Protein AF-A0A349JUH0-F1 (afdb_monomer_lite)

Secondary structure (DSSP, 8-state):
--HHHHHHHHHTT--HHHHHHHHHHH-EEEGGGGSSTTSTTGGGGGGSPEEEETTEEEEES-SSGGG------S-SS-S----------STTS------PPP-

pLDDT: mean 90.21, std 6.79, range [68.31, 98.06]

Radius of gyration: 16.56 Å; chains: 1; bounding box: 32×37×44 Å

Structure (mmCIF, N/CA/C/O backbone):
data_AF-A0A349JUH0-F1
#
_entry.id   AF-A0A349JUH0-F1
#
loop_
_atom_site.group_PDB
_atom_site.id
_atom_site.type_symbol
_atom_site.label_atom_id
_atom_site.label_alt_id
_atom_site.label_comp_id
_atom_site.label_asym_id
_atom_site.label_entity_id
_atom_site.label_seq_id
_atom_site.pdbx_PDB_ins_code
_atom_site.Cartn_x
_atom_site.Cartn_y
_atom_site.Cartn_z
_atom_site.occupancy
_atom_site.B_iso_or_equiv
_atom_site.auth_seq_id
_atom_site.auth_comp_id
_atom_site.auth_asym_id
_atom_site.auth_atom_id
_atom_site.pdbx_PDB_model_num
ATOM 1 N N . LEU A 1 1 ? -9.917 0.690 6.654 1.00 92.44 1 LEU A N 1
ATOM 2 C CA . LEU A 1 1 ? -9.899 -0.596 7.385 1.00 92.44 1 LEU A CA 1
ATOM 3 C C . LEU A 1 1 ? -10.973 -0.546 8.466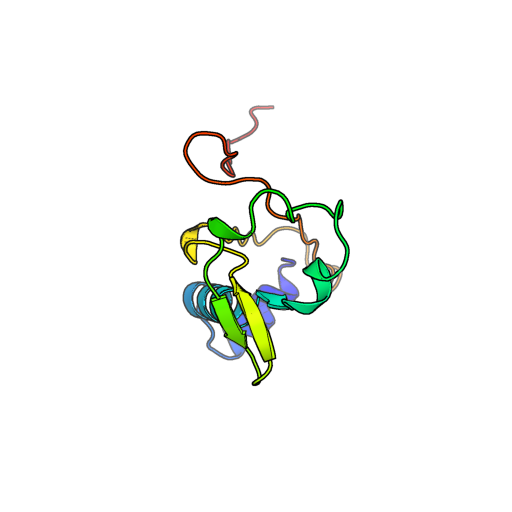 1.00 92.44 1 LEU A C 1
ATOM 5 O O . LEU A 1 1 ? -11.026 0.450 9.181 1.00 92.44 1 LEU A O 1
ATOM 9 N N . CYS A 1 2 ? -11.834 -1.557 8.578 1.00 94.69 2 CYS A N 1
ATOM 10 C CA . CYS A 1 2 ? -12.782 -1.622 9.694 1.00 94.69 2 CYS A CA 1
ATOM 11 C C . CYS A 1 2 ? -12.077 -1.953 11.023 1.00 94.69 2 CYS A C 1
ATOM 13 O O . CYS A 1 2 ? -10.991 -2.547 11.007 1.00 94.69 2 CYS A O 1
ATOM 15 N N . PRO A 1 3 ? -12.692 -1.614 12.174 1.00 95.81 3 PRO A N 1
ATOM 16 C CA . PRO A 1 3 ? -12.126 -1.909 13.490 1.00 95.81 3 PRO A CA 1
ATOM 17 C C . PRO A 1 3 ? -11.855 -3.401 13.723 1.00 95.81 3 PRO A C 1
ATOM 19 O O . PRO A 1 3 ? -10.861 -3.752 14.345 1.00 95.81 3 PRO A O 1
ATOM 22 N N . GLU A 1 4 ? -12.685 -4.290 13.181 1.00 95.50 4 GLU A N 1
ATOM 23 C CA . GLU A 1 4 ? -12.555 -5.740 13.388 1.00 95.50 4 GLU A CA 1
ATOM 24 C C . GLU A 1 4 ? -11.322 -6.343 12.702 1.00 95.50 4 GLU A C 1
ATOM 26 O O . GLU A 1 4 ? -10.659 -7.207 13.278 1.00 95.50 4 GLU A O 1
ATOM 31 N N . HIS A 1 5 ? -10.967 -5.880 11.497 1.00 94.56 5 HIS A N 1
ATOM 32 C CA . HIS A 1 5 ? -9.709 -6.276 10.852 1.00 94.56 5 HIS A CA 1
ATOM 33 C C . HIS A 1 5 ? -8.498 -5.739 11.614 1.00 94.56 5 HIS A C 1
ATOM 35 O O . HIS A 1 5 ? -7.530 -6.468 11.805 1.00 94.56 5 HIS A O 1
ATOM 41 N N . ALA A 1 6 ? -8.566 -4.489 12.087 1.00 95.25 6 ALA A N 1
ATOM 42 C CA . ALA A 1 6 ? -7.499 -3.904 12.896 1.00 95.25 6 ALA A CA 1
ATOM 43 C C . ALA A 1 6 ? -7.284 -4.692 14.198 1.00 95.25 6 ALA A C 1
ATOM 45 O O . ALA A 1 6 ? -6.147 -4.987 14.554 1.00 95.25 6 ALA A O 1
ATOM 46 N N . ALA A 1 7 ? -8.374 -5.072 14.870 1.00 94.56 7 ALA A N 1
ATOM 47 C CA . ALA A 1 7 ? -8.329 -5.888 16.076 1.00 94.56 7 ALA A CA 1
ATOM 48 C C . ALA A 1 7 ? -7.742 -7.276 15.799 1.00 94.56 7 ALA A C 1
ATOM 50 O O . ALA A 1 7 ? -6.869 -7.702 16.541 1.00 94.56 7 ALA A O 1
ATOM 51 N N . THR A 1 8 ? -8.156 -7.935 14.709 1.00 95.31 8 THR A N 1
ATOM 52 C CA . THR A 1 8 ? -7.615 -9.250 14.313 1.00 95.31 8 THR A CA 1
ATOM 53 C C . THR A 1 8 ? -6.094 -9.180 14.139 1.00 95.31 8 THR A C 1
ATOM 55 O O . THR A 1 8 ? -5.369 -9.910 14.804 1.00 95.31 8 THR A O 1
ATOM 58 N N . LEU A 1 9 ? -5.603 -8.234 13.329 1.00 95.94 9 LEU A N 1
ATOM 59 C CA . LEU A 1 9 ? -4.166 -8.054 13.087 1.00 95.94 9 LEU A CA 1
ATOM 60 C C . LEU A 1 9 ? -3.400 -7.728 14.375 1.00 95.94 9 LEU A C 1
ATOM 62 O O . LEU A 1 9 ? -2.337 -8.286 14.627 1.00 95.94 9 LEU A O 1
ATOM 66 N N . SER A 1 10 ? -3.954 -6.853 15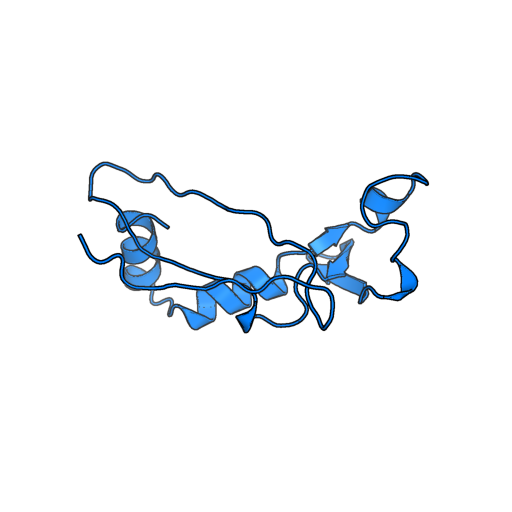.217 1.00 96.69 10 SER A N 1
ATOM 67 C CA . SER A 1 10 ? -3.326 -6.498 16.490 1.00 96.69 10 SER A CA 1
ATOM 68 C C . SER A 1 10 ? -3.296 -7.666 17.479 1.00 96.69 10 SER A C 1
ATOM 70 O O . SER A 1 10 ? -2.334 -7.774 18.234 1.00 96.69 10 SER A O 1
ATOM 72 N N . SER A 1 11 ? -4.329 -8.516 17.511 1.00 97.56 11 SER A N 1
ATOM 73 C CA . SER A 1 11 ? -4.370 -9.715 18.358 1.00 97.56 11 SER A CA 1
ATOM 74 C C . SER A 1 11 ? -3.334 -10.754 17.939 1.00 97.56 11 SER A C 1
ATOM 76 O O . SER A 1 11 ? -2.786 -11.431 18.803 1.00 97.56 11 SER A O 1
ATOM 78 N N . ASP A 1 12 ? -3.014 -10.808 16.647 1.00 97.94 12 ASP A N 1
ATOM 79 C CA . ASP A 1 12 ? -1.957 -11.661 16.097 1.00 97.94 12 ASP A CA 1
ATOM 80 C C . ASP A 1 12 ? -0.552 -11.032 16.225 1.00 97.94 12 ASP A C 1
ATOM 82 O O . ASP A 1 12 ? 0.438 -11.618 15.796 1.00 97.94 12 ASP A O 1
ATOM 86 N N . GLY A 1 13 ? -0.443 -9.854 16.853 1.00 98.06 13 GLY A N 1
ATOM 87 C CA . GLY A 1 13 ? 0.828 -9.206 17.182 1.00 98.06 13 GLY A CA 1
ATOM 88 C C . GLY A 1 13 ? 1.382 -8.260 16.115 1.00 98.06 13 GLY A C 1
ATOM 89 O O . GLY A 1 13 ? 2.485 -7.750 16.295 1.00 98.06 13 GLY A O 1
ATOM 90 N N . PHE A 1 14 ? 0.637 -7.981 15.042 1.00 98.06 14 PHE A N 1
ATOM 91 C CA . PHE A 1 14 ? 1.089 -7.068 13.993 1.00 98.06 14 PHE A CA 1
ATOM 92 C C . PHE A 1 14 ? 0.932 -5.603 14.401 1.00 98.06 14 PHE A C 1
ATOM 94 O O . PHE A 1 14 ? -0.158 -5.130 14.747 1.00 98.06 14 PHE A O 1
ATOM 101 N N . ALA A 1 15 ? 2.019 -4.849 14.273 1.00 97.06 15 ALA A N 1
ATOM 102 C CA . ALA A 1 15 ? 1.992 -3.401 14.299 1.00 97.06 15 ALA A CA 1
ATOM 103 C C . ALA A 1 15 ? 1.504 -2.834 12.956 1.00 97.06 15 ALA A C 1
ATOM 105 O O . ALA A 1 15 ? 1.510 -3.471 11.902 1.00 97.06 15 ALA A O 1
ATOM 106 N N . LYS A 1 16 ? 1.102 -1.560 12.974 1.00 96.06 16 LYS A N 1
ATOM 107 C CA . LYS A 1 16 ? 0.681 -0.850 11.757 1.00 96.06 16 LYS A CA 1
ATOM 108 C C . LYS A 1 16 ? 1.818 -0.702 10.733 1.00 96.06 16 LYS A C 1
ATOM 110 O O . LYS A 1 16 ? 1.528 -0.560 9.548 1.00 96.06 16 LYS A O 1
ATOM 115 N N . SER A 1 17 ? 3.074 -0.654 11.185 1.00 97.12 17 SER A N 1
ATOM 116 C CA . SER A 1 17 ? 4.262 -0.707 10.318 1.00 97.12 17 SER A CA 1
ATOM 117 C C . SER A 1 17 ? 4.302 -2.016 9.549 1.00 97.12 17 SER A C 1
ATOM 119 O O . SER A 1 17 ? 4.312 -1.974 8.332 1.00 97.12 17 SER A O 1
ATOM 121 N N . ASP A 1 18 ? 4.153 -3.143 10.236 1.00 97.94 18 ASP A N 1
ATOM 122 C CA . ASP A 1 18 ? 4.287 -4.475 9.641 1.00 97.94 18 ASP A CA 1
ATOM 123 C C . ASP A 1 18 ? 3.257 -4.692 8.530 1.00 97.94 18 ASP A C 1
ATOM 125 O O . ASP A 1 18 ? 3.579 -5.164 7.446 1.00 97.94 18 ASP A O 1
ATOM 129 N N . VAL A 1 19 ? 2.013 -4.257 8.759 1.00 97.00 19 VAL A N 1
ATOM 130 C CA . VAL A 1 19 ? 0.951 -4.304 7.739 1.00 97.00 19 VAL A CA 1
ATOM 131 C C . VAL A 1 19 ? 1.300 -3.433 6.529 1.00 97.00 19 VAL A C 1
ATOM 133 O O . VAL A 1 19 ? 1.019 -3.803 5.393 1.00 97.00 19 VAL A O 1
ATOM 136 N N . ARG A 1 20 ? 1.880 -2.252 6.758 1.00 97.12 20 ARG A N 1
ATOM 137 C CA . ARG A 1 20 ? 2.276 -1.335 5.684 1.00 97.12 20 ARG A CA 1
ATOM 138 C C . ARG A 1 20 ? 3.441 -1.895 4.879 1.00 97.12 20 ARG A C 1
ATOM 140 O O . ARG A 1 20 ? 3.386 -1.834 3.656 1.00 97.12 20 ARG A O 1
ATOM 147 N N . ASP A 1 21 ? 4.444 -2.427 5.558 1.00 97.69 21 ASP A N 1
ATOM 148 C CA . ASP A 1 21 ? 5.644 -2.979 4.941 1.00 97.69 21 ASP A CA 1
ATOM 149 C C . ASP A 1 21 ? 5.275 -4.227 4.135 1.00 97.69 21 ASP A C 1
ATOM 151 O O . ASP A 1 21 ? 5.606 -4.309 2.957 1.00 97.69 21 ASP A O 1
ATOM 155 N N . PHE A 1 22 ? 4.419 -5.095 4.687 1.00 97.44 22 PHE A N 1
ATOM 156 C CA . PHE A 1 22 ? 3.849 -6.222 3.954 1.00 97.44 22 PHE A CA 1
ATOM 157 C C . PHE A 1 22 ? 3.129 -5.777 2.673 1.00 97.44 22 PHE A C 1
ATOM 159 O O . PHE A 1 22 ? 3.370 -6.331 1.602 1.00 97.44 22 PHE A O 1
ATOM 166 N N . LEU A 1 23 ? 2.261 -4.761 2.745 1.00 96.12 23 LEU A N 1
ATOM 167 C CA . LEU A 1 23 ? 1.580 -4.238 1.555 1.00 96.12 23 LEU A CA 1
ATOM 168 C C . LEU A 1 23 ? 2.567 -3.649 0.540 1.00 96.12 23 LEU A C 1
ATOM 170 O O . LEU A 1 23 ? 2.371 -3.835 -0.657 1.00 96.12 23 LEU A O 1
ATOM 174 N N . PHE A 1 24 ? 3.603 -2.944 0.989 1.00 96.31 24 PHE A N 1
ATOM 175 C CA . PHE A 1 24 ? 4.625 -2.372 0.114 1.00 96.31 24 PHE A CA 1
ATOM 176 C C . PHE A 1 24 ? 5.429 -3.455 -0.615 1.00 96.31 24 PHE A C 1
ATOM 178 O O . PHE A 1 24 ? 5.604 -3.374 -1.829 1.00 96.31 24 PHE A O 1
ATOM 185 N N . GLU A 1 25 ? 5.867 -4.482 0.111 1.00 97.00 25 GLU A N 1
ATOM 186 C CA . GLU A 1 25 ? 6.673 -5.585 -0.418 1.00 97.00 25 GLU A CA 1
ATOM 187 C C . GLU A 1 25 ? 5.885 -6.488 -1.372 1.00 97.00 25 GLU A C 1
ATOM 189 O O . GLU A 1 25 ? 6.447 -6.999 -2.337 1.00 97.00 25 GLU A O 1
ATOM 194 N N . ASN A 1 26 ? 4.580 -6.654 -1.135 1.00 96.94 26 ASN A N 1
ATOM 195 C CA . ASN A 1 26 ? 3.746 -7.623 -1.853 1.00 96.94 26 ASN A CA 1
ATOM 196 C C . ASN A 1 26 ? 2.773 -6.984 -2.861 1.00 96.94 26 ASN A C 1
ATOM 198 O O . ASN A 1 26 ? 1.957 -7.685 -3.457 1.00 96.94 26 ASN A O 1
ATOM 202 N N . THR A 1 27 ? 2.827 -5.663 -3.076 1.00 95.06 27 THR A N 1
ATOM 203 C CA . THR A 1 27 ? 1.980 -4.983 -4.072 1.00 95.06 27 THR A CA 1
ATOM 204 C C . THR A 1 27 ? 2.804 -4.463 -5.245 1.00 95.06 27 THR A C 1
ATOM 206 O O . THR A 1 27 ? 3.555 -3.492 -5.132 1.00 95.06 27 THR A O 1
ATOM 209 N N . GLY A 1 28 ? 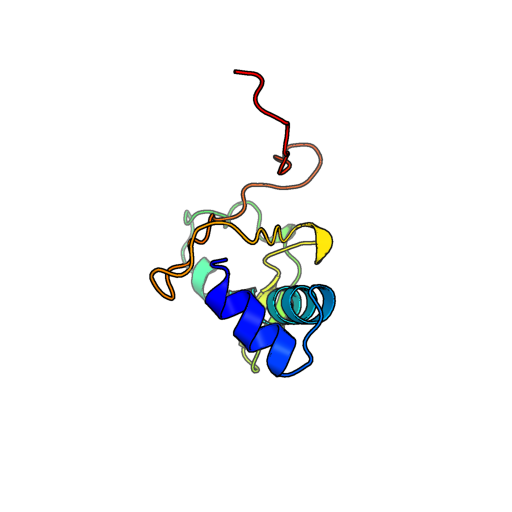2.569 -5.036 -6.421 1.00 93.94 28 GLY A N 1
ATOM 210 C CA . GLY A 1 28 ? 3.116 -4.564 -7.690 1.00 93.94 28 GLY A CA 1
ATOM 211 C C . GLY A 1 28 ? 2.109 -4.706 -8.822 1.00 93.94 28 GLY A C 1
ATOM 212 O O . GLY A 1 28 ? 1.029 -5.272 -8.650 1.00 93.94 28 GLY A O 1
ATOM 213 N N . VAL A 1 29 ? 2.467 -4.193 -9.997 1.00 92.81 29 VAL A N 1
ATOM 214 C CA . VAL A 1 29 ? 1.722 -4.445 -11.236 1.00 92.81 29 VAL A CA 1
ATOM 215 C C . VAL A 1 29 ? 2.588 -5.327 -12.138 1.00 92.81 29 VAL A C 1
ATOM 217 O O . VAL A 1 29 ? 3.690 -4.896 -12.472 1.00 92.81 29 VAL A O 1
ATOM 220 N N . PRO A 1 30 ? 2.149 -6.540 -12.523 1.00 94.25 30 PRO A N 1
ATOM 221 C CA . PRO A 1 30 ? 2.952 -7.437 -13.355 1.00 94.25 30 PRO A CA 1
ATOM 222 C C . PRO A 1 30 ? 3.392 -6.767 -14.657 1.00 94.25 30 PRO A C 1
ATOM 224 O O . PRO A 1 30 ? 2.582 -6.067 -15.273 1.00 94.25 30 PRO A O 1
ATOM 227 N N . LEU A 1 31 ? 4.620 -7.021 -15.128 1.00 93.94 31 LEU A N 1
ATOM 228 C CA . LEU A 1 31 ? 5.110 -6.395 -16.371 1.00 93.94 31 LEU A CA 1
ATOM 229 C C . LEU A 1 31 ? 4.207 -6.705 -17.571 1.00 93.94 31 LEU A C 1
ATOM 231 O O . LEU A 1 31 ? 3.911 -5.818 -18.365 1.00 93.94 31 LEU A O 1
ATOM 235 N N . ARG A 1 32 ? 3.649 -7.920 -17.621 1.00 92.00 32 ARG A N 1
ATOM 236 C CA . ARG A 1 32 ? 2.690 -8.346 -18.655 1.00 92.00 32 ARG A CA 1
ATOM 237 C C . ARG A 1 32 ? 1.420 -7.490 -18.745 1.00 92.00 32 ARG A C 1
ATOM 239 O O . ARG A 1 32 ? 0.745 -7.477 -19.770 1.00 92.00 32 ARG A O 1
ATOM 246 N N . ALA A 1 33 ? 1.058 -6.763 -17.682 1.00 90.19 33 ALA A N 1
ATOM 247 C CA . ALA A 1 33 ? -0.070 -5.826 -17.722 1.00 90.19 33 ALA A CA 1
ATOM 248 C C . ALA A 1 33 ? 0.195 -4.634 -18.660 1.00 90.19 33 ALA A C 1
ATOM 250 O O . ALA A 1 33 ? -0.738 -3.945 -19.074 1.00 90.19 33 ALA A O 1
ATOM 251 N N . PHE A 1 34 ? 1.462 -4.417 -19.013 1.00 89.50 34 PHE A N 1
ATOM 252 C CA . PHE A 1 34 ? 1.916 -3.368 -19.905 1.00 89.50 34 PHE A CA 1
ATOM 253 C C . PHE A 1 34 ? 2.225 -3.883 -21.314 1.00 89.50 34 PHE A C 1
ATOM 255 O O . PHE A 1 34 ? 2.649 -3.082 -22.129 1.00 89.50 34 PHE A O 1
ATOM 262 N N . ASP A 1 35 ? 1.984 -5.151 -21.661 1.00 87.88 35 ASP A N 1
ATOM 263 C CA . ASP A 1 35 ? 2.344 -5.692 -22.989 1.00 87.88 35 ASP A CA 1
ATOM 264 C C . ASP A 1 35 ? 1.605 -5.015 -24.160 1.00 87.88 35 ASP A C 1
ATOM 266 O O . ASP A 1 35 ? 2.050 -5.072 -25.306 1.00 87.88 35 ASP A O 1
ATOM 270 N N . HIS A 1 36 ? 0.472 -4.366 -23.886 1.00 83.50 36 HIS A N 1
ATOM 271 C CA . HIS A 1 36 ? -0.325 -3.668 -24.889 1.00 83.50 36 HIS A CA 1
ATOM 272 C C . HIS A 1 36 ? -0.059 -2.164 -24.829 1.00 83.50 36 HIS A C 1
ATOM 274 O O . HIS A 1 36 ? -0.276 -1.525 -23.801 1.00 83.50 36 HIS A O 1
ATOM 280 N N . GLU A 1 37 ? 0.379 -1.590 -25.948 1.00 74.00 37 GLU A N 1
ATOM 281 C CA . GLU A 1 37 ? 0.559 -0.144 -26.080 1.00 74.00 37 GLU A CA 1
ATOM 282 C C . GLU A 1 37 ? -0.767 0.611 -25.901 1.00 74.00 37 GLU A C 1
ATOM 284 O O . GLU A 1 37 ? -1.813 0.200 -26.409 1.00 74.00 37 GLU A O 1
ATOM 289 N N . GLY A 1 38 ? -0.713 1.741 -25.190 1.00 74.81 38 GLY A N 1
ATOM 290 C CA . GLY A 1 38 ? -1.867 2.610 -24.946 1.00 74.81 38 GLY A CA 1
ATOM 291 C C . GLY A 1 38 ? -2.706 2.252 -23.715 1.00 74.81 38 GLY A C 1
ATOM 292 O O . GLY A 1 38 ? -3.754 2.868 -23.514 1.00 74.81 38 GLY A O 1
ATOM 293 N N . THR A 1 39 ? -2.276 1.295 -22.884 1.00 78.19 39 THR A N 1
ATOM 294 C CA . THR A 1 39 ? -2.872 1.089 -21.556 1.00 78.19 39 THR A CA 1
ATOM 295 C C . THR A 1 39 ? -2.374 2.142 -20.560 1.00 78.19 39 THR A C 1
ATOM 297 O O . THR A 1 39 ? -1.328 2.766 -20.733 1.00 78.19 39 THR A O 1
ATOM 300 N N . GLU A 1 40 ? -3.160 2.403 -19.517 1.00 76.81 40 GLU A N 1
ATOM 301 C CA . GLU A 1 40 ? -2.822 3.416 -18.517 1.00 76.81 40 GLU A CA 1
ATOM 302 C C . GLU A 1 40 ? -1.466 3.117 -17.854 1.00 76.81 40 GLU A C 1
ATOM 304 O O . GLU A 1 40 ? -1.261 2.051 -17.277 1.00 76.81 40 GLU A O 1
ATOM 309 N N . GLY A 1 41 ? -0.538 4.073 -17.933 1.00 80.62 41 GLY A N 1
ATOM 310 C CA . GLY A 1 41 ? 0.793 3.976 -17.331 1.00 80.62 41 GLY A CA 1
ATOM 311 C C . GLY A 1 41 ? 1.889 3.507 -18.293 1.00 80.62 41 GLY A C 1
ATOM 312 O O . GLY A 1 41 ? 3.065 3.657 -17.968 1.00 80.62 41 GLY A O 1
ATOM 313 N N . THR A 1 42 ? 1.567 3.014 -19.499 1.00 86.12 42 THR A N 1
ATOM 314 C CA . THR A 1 42 ? 2.601 2.587 -20.467 1.00 86.12 42 THR A CA 1
ATOM 315 C C . THR A 1 42 ? 3.509 3.729 -20.913 1.00 86.12 42 THR A C 1
ATOM 317 O O . THR A 1 42 ? 4.679 3.513 -21.206 1.00 86.12 42 THR A O 1
ATOM 320 N N . GLN A 1 43 ? 3.002 4.962 -20.902 1.00 84.88 43 GLN A N 1
ATOM 321 C CA . GLN A 1 43 ? 3.748 6.174 -21.235 1.00 84.88 43 GLN A CA 1
ATOM 322 C C . GLN A 1 43 ? 4.876 6.512 -20.247 1.00 84.88 43 GLN A C 1
ATOM 324 O O . GLN A 1 43 ? 5.700 7.371 -20.539 1.00 84.88 43 GLN A O 1
ATOM 329 N N . ALA A 1 44 ? 4.890 5.881 -19.070 1.00 84.44 44 ALA A N 1
ATOM 330 C CA . ALA A 1 44 ? 5.835 6.170 -17.996 1.00 84.44 44 ALA A CA 1
ATOM 331 C C . ALA A 1 44 ? 6.644 4.933 -17.563 1.00 84.44 44 ALA A C 1
ATOM 333 O O . ALA A 1 44 ? 7.236 4.957 -16.484 1.00 84.44 44 ALA A O 1
ATOM 334 N N . ARG A 1 45 ? 6.702 3.874 -18.392 1.00 86.06 45 ARG A N 1
ATOM 335 C CA . ARG A 1 45 ? 7.431 2.623 -18.082 1.00 86.06 45 ARG A CA 1
ATOM 336 C C . ARG A 1 45 ? 8.868 2.868 -17.630 1.00 86.06 45 ARG A C 1
ATOM 338 O O . ARG A 1 45 ? 9.279 2.318 -16.617 1.00 86.06 45 ARG A O 1
ATOM 345 N N . ASP A 1 46 ? 9.583 3.761 -18.312 1.00 87.00 46 ASP A N 1
ATOM 346 C CA . ASP A 1 46 ? 10.987 4.081 -18.012 1.00 87.00 46 ASP A CA 1
ATOM 347 C C . ASP A 1 46 ? 11.192 4.721 -16.625 1.00 87.00 46 ASP A C 1
ATOM 349 O O . ASP A 1 46 ? 12.315 4.806 -16.133 1.00 87.00 46 ASP A O 1
ATOM 353 N N . SER A 1 47 ? 10.115 5.195 -15.989 1.00 86.25 47 SER A N 1
ATOM 354 C CA . SER A 1 47 ? 10.150 5.779 -14.644 1.00 86.25 47 SER A CA 1
ATOM 355 C C . SER A 1 47 ? 9.867 4.773 -13.527 1.00 86.25 47 SER A C 1
ATOM 357 O O . SER A 1 47 ? 10.000 5.118 -12.350 1.00 86.25 47 SER A O 1
ATOM 359 N N . TYR A 1 48 ? 9.447 3.553 -13.870 1.00 90.38 48 TYR A N 1
ATOM 360 C CA . TYR A 1 48 ? 9.063 2.539 -12.900 1.00 90.38 48 TYR A CA 1
ATOM 361 C C . TYR A 1 48 ? 10.249 1.670 -12.495 1.00 90.38 48 TYR A C 1
ATOM 363 O O . TYR A 1 48 ? 11.111 1.322 -13.295 1.00 90.38 48 TYR A O 1
ATOM 371 N N . GLU A 1 49 ? 10.271 1.297 -11.221 1.00 93.69 49 GLU A N 1
ATOM 372 C CA . GLU A 1 49 ? 11.238 0.344 -10.691 1.00 93.69 49 GLU A CA 1
ATOM 373 C C . GLU A 1 49 ? 10.701 -1.077 -10.873 1.00 93.69 49 GLU A C 1
ATOM 375 O O . GLU A 1 49 ? 9.578 -1.373 -10.459 1.00 93.69 49 GLU A O 1
ATOM 380 N N . GLU A 1 50 ? 11.502 -1.956 -11.469 1.00 95.81 50 GLU A N 1
ATOM 381 C CA . GLU A 1 50 ? 11.195 -3.383 -11.543 1.00 95.81 50 GLU A CA 1
ATOM 382 C C . GLU A 1 50 ? 11.556 -4.090 -10.234 1.00 95.81 50 GLU A C 1
ATOM 384 O O . GLU A 1 50 ? 12.633 -3.900 -9.668 1.00 95.81 50 GLU A O 1
ATOM 389 N N . VAL A 1 51 ? 10.646 -4.934 -9.758 1.00 97.12 51 VAL A N 1
ATOM 390 C CA . VAL A 1 51 ? 10.784 -5.740 -8.545 1.00 97.12 51 VAL A CA 1
ATOM 391 C C . VAL A 1 51 ? 10.302 -7.161 -8.802 1.00 97.12 51 VAL A C 1
ATOM 393 O O . VAL A 1 51 ? 9.488 -7.408 -9.691 1.00 97.12 51 VAL A O 1
ATOM 396 N N . LEU A 1 52 ? 10.786 -8.106 -8.001 1.00 97.62 52 LEU A N 1
ATOM 397 C CA . LEU A 1 52 ? 10.318 -9.487 -8.028 1.00 97.62 52 LEU A CA 1
ATOM 398 C C . LEU A 1 52 ? 9.351 -9.708 -6.863 1.00 97.62 52 LEU A C 1
ATOM 400 O O . LEU A 1 52 ? 9.746 -9.544 -5.711 1.00 97.62 52 LEU A O 1
ATOM 404 N N . ILE A 1 53 ? 8.110 -10.088 -7.162 1.00 97.06 53 ILE A N 1
ATOM 405 C CA . ILE A 1 53 ? 7.088 -10.435 -6.163 1.00 97.06 53 ILE A CA 1
ATOM 406 C C . ILE A 1 53 ? 6.595 -11.835 -6.506 1.00 97.06 53 ILE A C 1
ATOM 408 O O . ILE A 1 53 ? 6.216 -12.089 -7.648 1.00 97.06 53 ILE A O 1
ATOM 412 N N . ASP A 1 54 ? 6.688 -12.760 -5.549 1.00 95.19 54 ASP A N 1
ATOM 413 C CA . ASP A 1 54 ? 6.323 -14.174 -5.720 1.00 95.19 54 ASP A CA 1
ATOM 414 C C . ASP A 1 54 ? 6.938 -14.851 -6.965 1.00 95.19 54 ASP A C 1
ATOM 416 O O . ASP A 1 54 ? 6.361 -15.753 -7.569 1.00 95.19 54 ASP A O 1
ATOM 420 N N . GLY A 1 55 ? 8.143 -14.424 -7.358 1.00 95.88 55 GLY A N 1
ATOM 421 C CA . GLY A 1 55 ? 8.862 -14.969 -8.514 1.00 95.88 55 GLY A CA 1
ATOM 422 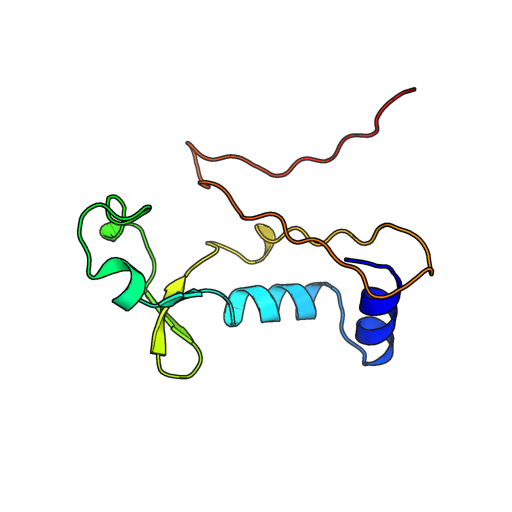C C . GLY A 1 55 ? 8.407 -14.443 -9.882 1.00 95.88 55 GLY A C 1
ATOM 423 O O . GLY A 1 55 ? 8.968 -14.864 -10.892 1.00 95.88 55 GLY A O 1
ATOM 424 N N . GLU A 1 56 ? 7.452 -13.510 -9.9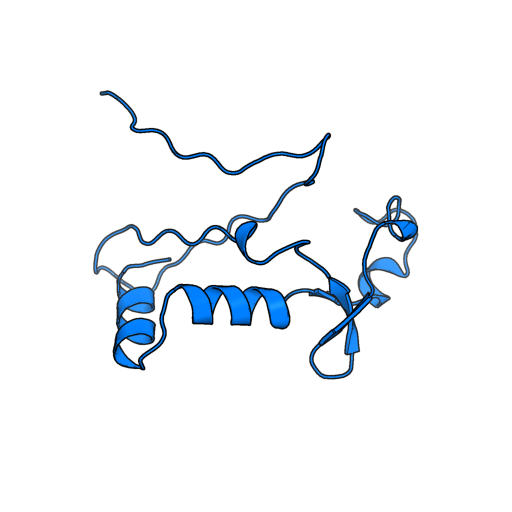40 1.00 97.00 56 GLU A N 1
ATOM 425 C CA . GLU A 1 56 ? 7.023 -12.827 -11.168 1.00 97.00 56 GLU A CA 1
ATOM 426 C C . GLU A 1 56 ? 7.548 -11.372 -11.179 1.00 97.00 56 GLU A C 1
ATOM 428 O O . GLU A 1 56 ? 7.524 -10.693 -10.143 1.00 97.00 56 GLU A O 1
ATOM 433 N N . PRO A 1 57 ? 8.061 -10.860 -12.316 1.00 97.44 57 PRO A N 1
ATOM 434 C CA . PRO A 1 57 ? 8.510 -9.477 -12.411 1.00 97.44 57 PRO A CA 1
ATOM 435 C C . PRO A 1 57 ? 7.319 -8.507 -12.436 1.00 97.44 57 PRO A C 1
ATOM 437 O O . PRO A 1 57 ? 6.349 -8.678 -13.183 1.00 97.44 57 PRO A O 1
ATOM 440 N N . HIS A 1 58 ? 7.421 -7.456 -11.631 1.00 97.06 58 HIS A N 1
ATOM 441 C CA . HIS A 1 58 ? 6.415 -6.415 -11.465 1.00 97.06 58 HIS A CA 1
ATOM 442 C C . HIS A 1 58 ? 7.058 -5.032 -11.533 1.00 97.06 58 HIS A C 1
ATOM 444 O O . HIS A 1 58 ? 8.196 -4.851 -11.115 1.00 97.06 58 HIS A O 1
ATOM 450 N N . TYR A 1 59 ? 6.294 -4.024 -11.944 1.00 94.75 59 TYR A N 1
ATOM 451 C CA . TYR A 1 59 ? 6.603 -2.645 -11.595 1.00 94.75 59 TYR A CA 1
ATOM 452 C C . TYR A 1 59 ? 6.132 -2.359 -10.169 1.00 94.75 59 TYR A C 1
ATOM 454 O O . TYR A 1 59 ? 4.990 -2.664 -9.794 1.00 94.75 59 TYR A O 1
ATOM 462 N N . ARG A 1 60 ? 7.012 -1.758 -9.366 1.00 93.38 60 ARG A N 1
ATOM 463 C CA . ARG A 1 60 ? 6.731 -1.365 -7.985 1.00 93.38 60 ARG A CA 1
ATOM 464 C C . ARG A 1 60 ? 5.583 -0.354 -7.950 1.00 93.38 60 ARG A C 1
ATOM 466 O O . ARG A 1 60 ? 5.624 0.678 -8.617 1.00 93.38 60 ARG A O 1
ATOM 473 N N . LYS A 1 61 ? 4.552 -0.640 -7.145 1.00 91.31 61 LYS A N 1
ATOM 474 C CA . LYS A 1 61 ? 3.335 0.185 -7.114 1.00 91.31 61 LYS A CA 1
ATOM 475 C C . LYS A 1 61 ? 3.508 1.510 -6.366 1.00 91.31 61 LYS A C 1
ATOM 477 O O . LYS A 1 61 ? 2.922 2.513 -6.767 1.00 91.31 61 LYS A O 1
ATOM 482 N N . PHE A 1 62 ? 4.270 1.507 -5.276 1.00 90.38 62 PHE A N 1
ATOM 483 C CA . PHE A 1 62 ? 4.501 2.671 -4.418 1.00 90.38 62 PHE A CA 1
ATOM 484 C C . PHE A 1 62 ? 5.997 2.941 -4.328 1.00 90.38 62 PHE A C 1
ATOM 486 O O . PHE A 1 62 ? 6.770 2.003 -4.206 1.00 90.38 62 PHE A O 1
ATOM 493 N N . LYS A 1 63 ? 6.423 4.204 -4.348 1.00 87.94 63 LYS A N 1
ATOM 494 C CA . LYS A 1 63 ? 7.847 4.551 -4.246 1.00 87.94 63 LYS A CA 1
ATOM 495 C C . LYS A 1 63 ? 8.420 4.257 -2.855 1.00 87.94 63 LYS A C 1
ATOM 497 O O . LYS A 1 63 ? 9.591 3.924 -2.737 1.00 87.94 63 LYS A O 1
ATOM 502 N N . ASP A 1 64 ? 7.601 4.419 -1.820 1.00 90.12 64 ASP A N 1
ATOM 503 C CA . ASP A 1 64 ? 7.974 4.243 -0.415 1.00 90.12 64 ASP A CA 1
ATOM 504 C C . ASP A 1 64 ? 6.747 3.788 0.401 1.00 90.12 64 ASP A C 1
ATOM 506 O O . ASP A 1 64 ? 5.632 4.238 0.097 1.00 90.12 64 ASP A O 1
ATOM 510 N N . PRO A 1 65 ? 6.903 2.939 1.439 1.00 93.44 65 PRO A N 1
ATOM 511 C CA . PRO A 1 65 ? 5.793 2.488 2.281 1.00 93.44 65 PRO A CA 1
ATOM 512 C C . PRO A 1 65 ? 4.959 3.634 2.871 1.00 93.44 65 PRO A C 1
ATOM 514 O O . PRO A 1 65 ? 3.745 3.480 3.027 1.00 93.44 65 PRO A O 1
ATOM 517 N N . SER A 1 66 ? 5.543 4.806 3.164 1.00 90.69 66 SER A N 1
ATOM 518 C CA . SER A 1 66 ? 4.799 5.954 3.714 1.00 90.69 66 SER A CA 1
ATOM 519 C C . SER A 1 66 ? 3.698 6.482 2.787 1.00 90.69 66 SER A C 1
ATOM 521 O O . SER A 1 66 ? 2.767 7.133 3.263 1.00 90.69 66 SER A O 1
ATOM 523 N N . GLN A 1 67 ? 3.742 6.152 1.490 1.00 90.44 67 GLN A N 1
ATOM 524 C CA . GLN A 1 67 ? 2.687 6.491 0.531 1.00 90.44 67 GLN A CA 1
ATOM 525 C C . GLN A 1 67 ? 1.403 5.664 0.728 1.00 90.44 67 GLN A C 1
ATOM 527 O O . GLN A 1 67 ? 0.362 5.997 0.161 1.00 90.44 67 GLN A O 1
ATOM 532 N N . ILE A 1 68 ? 1.444 4.610 1.550 1.00 92.81 68 ILE A N 1
ATOM 533 C CA . ILE A 1 68 ? 0.294 3.756 1.850 1.00 92.81 68 ILE A CA 1
ATOM 534 C C . ILE A 1 68 ? -0.428 4.279 3.100 1.00 92.81 68 ILE A C 1
ATOM 536 O O . ILE A 1 68 ? -0.007 4.097 4.253 1.00 92.81 68 ILE A O 1
ATOM 540 N N . GLY A 1 69 ? -1.572 4.922 2.863 1.00 92.69 69 GLY A N 1
ATOM 541 C CA . GLY A 1 69 ? -2.473 5.397 3.908 1.00 92.69 69 GLY A CA 1
ATOM 542 C C . GLY A 1 69 ? -3.328 4.271 4.493 1.00 92.69 69 GLY A C 1
ATOM 543 O O . GLY A 1 69 ? -4.171 3.700 3.808 1.00 92.69 69 GLY A O 1
ATOM 544 N N . ILE A 1 70 ? -3.175 3.994 5.792 1.00 94.62 70 ILE A N 1
ATOM 545 C CA . ILE A 1 70 ? -4.025 3.044 6.529 1.00 94.62 70 ILE A CA 1
ATOM 546 C C . ILE A 1 70 ? -4.826 3.812 7.581 1.00 94.62 70 ILE A C 1
ATOM 548 O O . ILE A 1 70 ? -4.260 4.339 8.544 1.00 94.62 70 ILE A O 1
ATOM 552 N N . ILE A 1 71 ? -6.148 3.847 7.419 1.00 94.00 71 ILE A N 1
ATOM 553 C CA . ILE A 1 71 ? -7.083 4.496 8.348 1.00 94.00 71 ILE A CA 1
ATOM 554 C C . ILE A 1 71 ? -8.020 3.433 8.925 1.00 94.00 71 ILE A C 1
ATOM 556 O O . ILE A 1 71 ? -8.610 2.647 8.175 1.00 94.00 71 ILE A O 1
ATOM 560 N N . VAL A 1 72 ? -8.145 3.415 10.254 1.00 94.81 72 VAL A N 1
ATOM 561 C CA . VAL A 1 72 ? -9.115 2.583 10.976 1.00 94.81 72 VAL A CA 1
ATOM 562 C C . VAL A 1 72 ? -10.305 3.460 11.336 1.00 94.81 72 VAL A C 1
ATOM 564 O O . VAL A 1 72 ? -10.146 4.444 12.053 1.00 94.81 72 VAL A O 1
ATOM 567 N N . ALA A 1 73 ? -11.476 3.134 10.799 1.00 92.88 73 ALA A N 1
ATOM 568 C CA . ALA A 1 73 ? -12.707 3.889 11.016 1.00 92.88 73 ALA A CA 1
ATOM 569 C C . ALA A 1 73 ? -13.932 2.988 10.808 1.00 92.88 73 ALA A C 1
ATOM 571 O O . ALA A 1 73 ? -13.841 1.966 10.125 1.00 92.88 73 ALA A O 1
ATOM 572 N N . GLY A 1 74 ? -15.075 3.383 11.374 1.00 91.50 74 GLY A N 1
ATOM 573 C CA . GLY A 1 74 ? -16.336 2.638 11.309 1.00 91.50 74 GLY A CA 1
ATOM 574 C C . GLY A 1 74 ? -16.779 2.086 12.667 1.00 91.50 74 GLY A C 1
ATOM 575 O O . GLY A 1 74 ? -16.219 2.441 13.701 1.00 91.50 74 GLY A O 1
ATOM 576 N N . GLY A 1 75 ? -17.810 1.238 12.652 1.00 88.31 75 GLY A N 1
ATOM 577 C CA . GLY A 1 75 ? -18.348 0.555 13.835 1.00 88.31 75 GLY A CA 1
ATOM 578 C C . GLY A 1 75 ? -18.008 -0.938 13.873 1.00 88.31 75 GLY A C 1
ATOM 579 O O . GLY A 1 75 ? -17.300 -1.444 13.007 1.00 88.31 75 GLY A O 1
ATOM 580 N N . THR A 1 76 ? -18.548 -1.647 14.864 1.00 85.19 76 THR A N 1
ATOM 581 C CA . THR A 1 76 ? -18.354 -3.093 15.1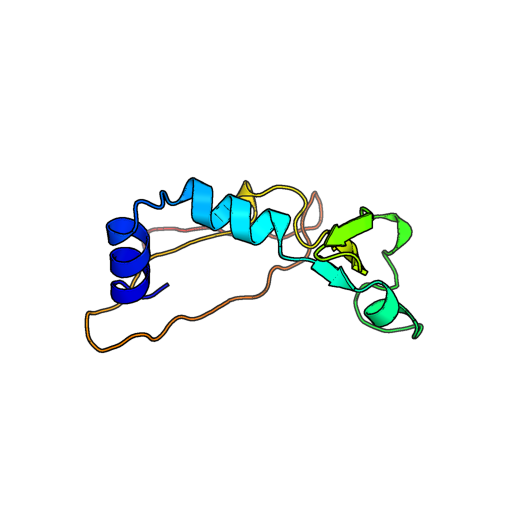05 1.00 85.19 76 THR A CA 1
ATOM 582 C C . THR A 1 76 ? -19.395 -3.969 14.392 1.00 85.19 76 THR A C 1
ATOM 584 O O . THR A 1 76 ? -19.773 -5.028 14.889 1.00 85.19 76 THR A O 1
ATOM 587 N N . ALA A 1 77 ? -19.968 -3.473 13.296 1.00 82.88 77 ALA A N 1
ATOM 588 C CA . ALA A 1 77 ? -21.066 -4.123 12.583 1.00 82.88 77 ALA A CA 1
ATOM 589 C C . ALA A 1 77 ? -20.582 -4.878 11.331 1.00 82.88 77 ALA A C 1
ATOM 591 O O . ALA A 1 77 ? -21.275 -4.901 10.314 1.00 82.88 77 ALA A O 1
ATOM 592 N N . GLY A 1 78 ? -19.391 -5.479 11.384 1.00 81.19 78 GLY A N 1
ATOM 593 C CA . GLY A 1 78 ? -18.903 -6.410 10.373 1.00 81.19 78 GLY A CA 1
ATOM 594 C C . GLY A 1 78 ? -17.576 -6.035 9.707 1.00 81.19 78 GLY A C 1
ATOM 595 O O . GLY A 1 78 ? -17.070 -4.908 9.754 1.00 81.19 78 GLY A O 1
ATOM 596 N N . LYS A 1 79 ? -17.025 -7.036 9.014 1.00 87.31 79 LYS A N 1
ATOM 597 C CA . LYS A 1 79 ? -15.683 -7.042 8.419 1.00 87.31 79 LYS A CA 1
ATOM 598 C C . LYS A 1 79 ? -15.622 -6.351 7.050 1.00 87.31 79 LYS A C 1
ATOM 600 O O . LYS A 1 79 ? -15.104 -6.893 6.078 1.00 87.31 79 LYS A O 1
ATOM 605 N N . PHE A 1 80 ? -16.143 -5.128 6.966 1.00 90.81 80 PHE A N 1
ATOM 606 C CA . PHE A 1 80 ? -16.204 -4.366 5.715 1.00 90.81 80 PHE A CA 1
ATOM 607 C C . PHE A 1 80 ? -15.123 -3.288 5.657 1.00 90.81 80 PHE A C 1
ATOM 609 O O . PHE A 1 80 ? -15.142 -2.323 6.414 1.00 90.81 80 PHE A O 1
ATOM 616 N N . SER A 1 81 ? -14.169 -3.427 4.737 1.00 93.44 81 SER A N 1
ATOM 617 C CA . SER A 1 81 ? -13.133 -2.419 4.484 1.00 93.44 81 SER A CA 1
ATOM 618 C C . SER A 1 81 ? -13.239 -1.876 3.063 1.00 93.44 81 SER A C 1
ATOM 620 O O . SER A 1 81 ? -13.665 -2.584 2.159 1.00 93.44 81 SER A O 1
ATOM 622 N N . ALA A 1 82 ? -12.822 -0.626 2.874 1.00 92.62 82 ALA A N 1
ATOM 623 C CA . ALA A 1 82 ? -12.700 0.003 1.565 1.00 92.62 82 ALA A CA 1
ATOM 624 C C . ALA A 1 82 ? -11.225 0.230 1.217 1.00 92.62 82 ALA A C 1
ATOM 626 O O . ALA A 1 82 ? -10.404 0.473 2.110 1.00 92.62 82 ALA A O 1
ATOM 627 N N . VAL A 1 83 ? -10.922 0.179 -0.079 1.00 92.94 83 VAL A N 1
ATOM 628 C CA . VAL A 1 83 ? -9.614 0.496 -0.657 1.00 92.94 83 VAL A CA 1
ATOM 629 C C . VAL A 1 83 ? -9.811 1.637 -1.646 1.00 92.94 83 VAL A C 1
ATOM 631 O O . VAL A 1 83 ? -10.690 1.574 -2.501 1.00 92.94 83 VAL A O 1
ATOM 634 N N . MET A 1 84 ? -8.999 2.682 -1.514 1.00 89.06 84 MET A N 1
ATOM 635 C CA . MET A 1 84 ? -8.917 3.769 -2.487 1.00 89.06 84 MET A CA 1
ATOM 636 C C . MET A 1 84 ? -7.595 3.628 -3.232 1.00 89.06 84 MET A C 1
ATOM 638 O O . MET A 1 84 ? -6.544 3.516 -2.600 1.00 89.06 84 MET A O 1
ATOM 642 N N . GLY A 1 85 ? -7.659 3.589 -4.562 1.00 84.25 85 GLY A N 1
ATOM 643 C CA . GLY A 1 85 ? -6.470 3.501 -5.401 1.00 84.25 85 GLY A CA 1
ATOM 644 C C . GLY A 1 85 ? -5.575 4.728 -5.238 1.00 84.25 85 GLY A C 1
ATOM 645 O O . GLY A 1 85 ? -6.060 5.839 -5.027 1.00 84.25 85 GLY A O 1
ATOM 646 N N . GLY A 1 86 ? -4.263 4.516 -5.336 1.00 79.62 86 GLY A N 1
ATOM 647 C CA . GLY A 1 86 ? -3.304 5.614 -5.420 1.00 79.62 86 GLY A CA 1
ATOM 648 C C . GLY A 1 86 ? -3.428 6.368 -6.746 1.00 79.62 86 GLY A C 1
ATOM 649 O O . GLY A 1 86 ? -3.831 5.791 -7.756 1.00 79.62 86 GLY A O 1
ATOM 650 N N . TRP A 1 87 ? -3.043 7.642 -6.732 1.00 79.50 87 TRP A N 1
ATOM 651 C CA . TRP A 1 87 ? -2.886 8.480 -7.923 1.00 79.50 87 TRP A CA 1
ATOM 652 C C . TRP A 1 87 ? -1.400 8.779 -8.170 1.00 79.50 87 TRP A C 1
ATOM 654 O O . TRP A 1 87 ? -0.550 8.371 -7.375 1.00 79.50 87 TRP A O 1
ATOM 664 N N . LEU A 1 88 ? -1.086 9.485 -9.261 1.00 79.19 88 LEU A N 1
ATOM 665 C CA . LEU A 1 88 ? 0.269 9.941 -9.580 1.00 79.19 88 LEU A CA 1
ATOM 666 C C . LEU A 1 88 ? 0.937 10.578 -8.347 1.00 79.19 88 LEU A C 1
ATOM 668 O O . LEU A 1 88 ? 0.307 11.361 -7.632 1.00 79.19 88 LEU A O 1
ATOM 672 N N . THR A 1 89 ? 2.206 10.246 -8.101 1.00 75.12 89 THR A N 1
ATOM 673 C CA . THR A 1 89 ? 3.002 10.762 -6.971 1.00 75.12 89 THR A CA 1
ATOM 674 C C . THR A 1 89 ? 4.196 11.577 -7.480 1.00 75.12 89 THR A C 1
ATOM 676 O O . THR A 1 89 ? 4.535 11.506 -8.658 1.00 75.12 89 THR A O 1
ATOM 679 N N . GLY A 1 90 ? 4.848 12.355 -6.611 1.00 77.06 90 GLY A N 1
ATOM 680 C CA . GLY A 1 90 ? 5.987 13.207 -6.981 1.00 77.06 90 GLY A CA 1
ATOM 681 C C . GLY A 1 90 ? 5.597 14.672 -7.183 1.00 77.06 90 GLY A C 1
ATOM 682 O O . GLY A 1 90 ? 4.557 15.105 -6.695 1.00 77.06 90 GLY A O 1
ATOM 683 N N . ALA A 1 91 ? 6.446 15.442 -7.870 1.00 79.06 91 ALA A N 1
ATOM 684 C CA . ALA A 1 91 ? 6.266 16.891 -8.033 1.00 79.06 91 ALA A CA 1
ATOM 685 C C . ALA A 1 91 ? 4.956 17.269 -8.751 1.00 79.06 91 ALA A C 1
ATOM 687 O O . ALA A 1 91 ? 4.374 18.307 -8.458 1.00 79.06 91 ALA A O 1
ATOM 688 N N . GLU A 1 92 ? 4.480 16.403 -9.644 1.00 79.50 92 GLU A N 1
ATOM 689 C CA . GLU A 1 92 ? 3.224 16.567 -10.391 1.00 79.50 92 GLU A CA 1
ATOM 690 C C . GLU A 1 92 ? 2.080 15.718 -9.805 1.00 79.50 92 GLU A C 1
ATOM 692 O O . GLU A 1 92 ? 1.008 15.589 -10.394 1.00 79.50 92 GLU A O 1
ATOM 697 N N . GLY A 1 93 ? 2.317 15.094 -8.648 1.00 80.94 93 GLY A N 1
ATOM 698 C CA . GLY A 1 93 ? 1.414 14.135 -8.033 1.00 80.94 93 GLY A CA 1
ATOM 699 C C . GLY A 1 93 ? 0.441 14.726 -7.016 1.00 80.94 93 GLY A C 1
ATOM 700 O O . GLY A 1 93 ? 0.464 15.906 -6.674 1.00 80.94 93 GLY A O 1
ATOM 701 N N . SER A 1 94 ? -0.420 13.858 -6.491 1.00 82.31 94 SER A N 1
ATOM 702 C CA . SER A 1 94 ? -1.308 14.155 -5.365 1.00 82.31 94 SER A CA 1
ATOM 703 C C . SER A 1 94 ? -0.765 13.574 -4.061 1.00 82.31 94 SER A C 1
ATOM 705 O O . SER A 1 94 ? -0.053 12.571 -4.052 1.00 82.31 94 SER A O 1
ATOM 707 N N . GLN A 1 95 ? -1.143 14.193 -2.943 1.00 82.38 95 GLN A N 1
ATOM 708 C CA . GLN A 1 95 ? -0.856 13.699 -1.596 1.00 82.38 95 GLN A CA 1
ATOM 709 C C . GLN A 1 95 ? -2.157 13.448 -0.838 1.00 82.38 95 GLN A C 1
ATOM 711 O O . GLN A 1 95 ? -3.111 14.221 -0.949 1.00 82.38 95 GLN A O 1
ATOM 716 N N . ILE A 1 96 ? -2.189 12.375 -0.048 1.00 83.25 96 ILE A N 1
ATOM 717 C CA . ILE A 1 96 ? -3.290 12.143 0.881 1.00 83.25 96 ILE A CA 1
ATOM 718 C C . ILE A 1 96 ? -3.186 13.139 2.037 1.00 83.25 96 ILE A C 1
ATOM 720 O O . ILE A 1 96 ? -2.131 13.291 2.649 1.00 83.25 96 ILE A O 1
ATOM 724 N N . VAL A 1 97 ? -4.289 13.817 2.343 1.00 85.94 97 VAL A N 1
ATOM 725 C CA . VAL A 1 97 ? -4.371 14.773 3.451 1.00 85.94 97 VAL A CA 1
ATOM 726 C C . VAL A 1 97 ? -5.585 14.469 4.314 1.00 85.94 97 VAL A C 1
ATOM 728 O O . VAL A 1 97 ? -6.616 14.012 3.826 1.00 85.94 97 VAL A O 1
ATOM 731 N N . THR A 1 98 ? -5.470 14.743 5.610 1.00 85.25 98 THR A N 1
ATOM 732 C CA . THR A 1 98 ? -6.579 14.646 6.564 1.00 85.25 98 THR A CA 1
ATOM 733 C C . THR A 1 98 ? -6.692 15.953 7.326 1.00 85.25 98 THR A C 1
ATOM 735 O O . THR A 1 98 ? -5.707 16.415 7.899 1.00 85.25 98 THR A O 1
ATOM 738 N N . TYR A 1 99 ? -7.889 16.528 7.369 1.00 90.69 99 TYR A N 1
ATOM 739 C CA . TYR A 1 99 ? -8.184 17.719 8.155 1.00 90.69 99 TYR A CA 1
ATOM 740 C C . TYR A 1 99 ? -9.443 17.493 8.998 1.00 90.69 99 TYR A C 1
ATOM 742 O O . TYR A 1 99 ? -10.357 16.787 8.564 1.00 90.69 99 TYR A O 1
ATOM 750 N N . PRO A 1 100 ? -9.517 18.075 10.206 1.00 90.38 100 PRO A N 1
ATOM 751 C CA . PRO A 1 100 ? -10.754 18.081 10.968 1.00 90.38 100 PRO A CA 1
ATOM 752 C C . PRO A 1 100 ? -11.805 18.897 10.211 1.00 90.38 100 PRO A C 1
ATOM 754 O O . PRO A 1 100 ? -11.571 20.051 9.847 1.00 90.38 100 PRO A O 1
ATOM 757 N N . VAL A 1 101 ? -12.975 18.305 9.987 1.00 89.88 101 VAL A N 1
ATOM 758 C CA . VAL A 1 101 ? -14.134 19.037 9.473 1.00 89.88 101 VAL A CA 1
ATOM 759 C C . VAL A 1 101 ? -14.777 19.756 10.652 1.00 89.88 101 VAL A C 1
ATOM 761 O O . VAL A 1 101 ? -15.187 19.117 11.622 1.00 89.88 101 VAL A O 1
ATOM 764 N N . LYS A 1 102 ? -14.817 21.088 10.591 1.00 86.31 102 LYS A N 1
ATOM 765 C CA . LYS A 1 102 ? -15.574 21.900 11.546 1.00 86.31 102 LYS A CA 1
ATOM 766 C C . LYS A 1 102 ? -17.027 21.915 11.086 1.00 86.31 102 LYS A C 1
ATOM 768 O O . LYS A 1 102 ? -17.288 22.308 9.951 1.00 86.31 102 LYS A O 1
ATOM 773 N N . TRP A 1 103 ? -17.915 21.454 11.954 1.00 68.31 103 TRP A N 1
ATOM 774 C CA . TRP A 1 103 ? -19.363 21.511 11.781 1.00 68.31 103 TRP A CA 1
ATOM 775 C C . TRP A 1 103 ? -19.921 22.653 12.620 1.00 68.31 103 TRP A C 1
ATOM 777 O O . TRP A 1 103 ? -19.384 22.855 13.737 1.00 68.31 103 TRP A O 1
#

Sequence (103 aa):
LCPEHAATLSSDGFAKSDVRDFLFENTGVPLRAFDHEGTEGTQARDSYEEVLIDGEPHYRKFKDPSQIGIIVAGGTAGKFSAVMGGWLTGAEGSQIVTYPVKW

Foldseek 3Di:
DEPVVVVVCVVVPDDPVNVLVVCQQADFAAPVVLPDPPPPCVVPVVVFDWDAHPNTIGTRQDPDSVQDDDDYDDDPPDDDDDDDGAWDDDPPGDGDDDDDDDD